Protein AF-A0A7W1N7S0-F1 (afdb_monomer_lite)

Structure (mmCIF, N/CA/C/O backbone):
data_AF-A0A7W1N7S0-F1
#
_entry.id   AF-A0A7W1N7S0-F1
#
loop_
_atom_site.group_PDB
_atom_site.id
_atom_site.type_symbol
_atom_site.label_atom_id
_atom_site.label_alt_id
_atom_site.label_comp_id
_atom_site.label_asym_id
_atom_site.label_entity_id
_atom_site.label_seq_id
_atom_site.pdbx_PDB_ins_code
_atom_site.Cartn_x
_atom_site.Cartn_y
_atom_site.Cartn_z
_atom_site.occupancy
_atom_site.B_iso_or_equiv
_atom_site.auth_seq_id
_atom_site.auth_comp_id
_atom_site.auth_asym_id
_atom_site.auth_atom_id
_atom_site.pdbx_PDB_model_num
ATOM 1 N N . MET A 1 1 ? -10.743 -12.693 31.647 1.00 64.81 1 MET A N 1
ATOM 2 C CA . MET A 1 1 ? -10.072 -11.660 30.821 1.00 64.81 1 MET A CA 1
ATOM 3 C C . MET A 1 1 ? -8.671 -12.086 30.373 1.00 64.81 1 MET A C 1
ATOM 5 O O . MET A 1 1 ? -8.449 -12.186 29.178 1.00 64.81 1 MET A O 1
ATOM 9 N N . LYS A 1 2 ? -7.754 -12.458 31.279 1.00 77.88 2 LYS A N 1
ATOM 10 C CA . LYS A 1 2 ? -6.362 -12.836 30.933 1.00 77.88 2 LYS A CA 1
ATOM 11 C C . LYS A 1 2 ? -6.223 -14.023 29.955 1.00 77.88 2 LYS A C 1
ATOM 13 O O . LYS A 1 2 ? -5.356 -14.010 29.095 1.00 77.88 2 LYS A O 1
ATOM 18 N N . ARG A 1 3 ? -7.134 -15.004 30.030 1.00 83.94 3 ARG A N 1
ATOM 19 C CA . ARG A 1 3 ? -7.193 -16.161 29.108 1.00 83.94 3 ARG A CA 1
ATOM 20 C C . ARG A 1 3 ? -7.551 -15.767 27.668 1.00 83.94 3 ARG A C 1
ATOM 22 O O . ARG A 1 3 ? -7.009 -16.346 26.741 1.00 83.94 3 ARG A O 1
ATOM 29 N N . TRP A 1 4 ? -8.413 -14.764 27.490 1.00 91.38 4 TRP A N 1
ATOM 30 C CA . TRP A 1 4 ? -8.799 -14.267 26.164 1.00 91.38 4 TRP A CA 1
ATOM 31 C C . TRP A 1 4 ? -7.649 -13.532 25.481 1.00 91.38 4 TRP A C 1
ATOM 33 O O . TRP A 1 4 ? -7.419 -13.743 24.299 1.00 91.38 4 TRP A O 1
ATOM 43 N N . LEU A 1 5 ? -6.878 -12.745 26.237 1.00 90.00 5 LEU A N 1
ATOM 44 C CA . LEU A 1 5 ? -5.690 -12.070 25.708 1.00 90.00 5 LEU A CA 1
ATOM 45 C C . LEU A 1 5 ? -4.646 -13.063 25.189 1.00 90.00 5 LEU A C 1
ATOM 47 O O . LEU A 1 5 ? -4.088 -12.837 24.124 1.00 90.00 5 LEU A O 1
ATOM 51 N N . ILE A 1 6 ? -4.433 -14.176 25.900 1.00 92.06 6 ILE A N 1
ATOM 52 C CA . ILE A 1 6 ? -3.510 -15.239 25.472 1.00 92.06 6 ILE A CA 1
ATOM 53 C C . ILE A 1 6 ? -4.011 -15.911 24.189 1.00 92.06 6 ILE A C 1
ATOM 55 O O . ILE A 1 6 ? -3.232 -16.152 23.274 1.00 92.06 6 ILE A O 1
ATOM 59 N N . VAL A 1 7 ? -5.310 -16.201 24.094 1.00 92.62 7 VAL A N 1
ATOM 60 C CA . VAL A 1 7 ? -5.886 -16.821 22.890 1.00 92.62 7 VAL A CA 1
ATOM 61 C C . VAL A 1 7 ? -5.767 -15.885 21.689 1.00 92.62 7 VAL A C 1
ATOM 63 O O . VAL A 1 7 ? -5.284 -16.303 20.643 1.00 92.62 7 VAL A O 1
ATOM 66 N N . VAL A 1 8 ? -6.140 -14.614 21.845 1.00 91.50 8 VAL A N 1
ATOM 67 C CA . VAL A 1 8 ? -6.073 -13.619 20.766 1.00 91.50 8 VAL A CA 1
ATOM 68 C C . VAL A 1 8 ? -4.633 -13.395 20.306 1.00 91.50 8 VAL A C 1
ATOM 70 O O . VAL A 1 8 ? -4.388 -13.376 19.103 1.00 91.50 8 VAL A O 1
ATOM 73 N N . SER A 1 9 ? -3.669 -13.283 21.225 1.00 87.31 9 SER A N 1
ATOM 74 C CA . SER A 1 9 ? -2.261 -13.105 20.851 1.00 87.31 9 SER A CA 1
ATOM 75 C C . SER A 1 9 ? -1.681 -14.337 20.160 1.00 87.31 9 SER A C 1
ATOM 77 O O . SER A 1 9 ? -0.968 -14.200 19.171 1.00 87.31 9 SER A O 1
ATOM 79 N N . THR A 1 10 ? -2.025 -15.540 20.623 1.00 88.19 10 THR A N 1
ATOM 80 C CA . THR A 1 10 ? -1.558 -16.788 20.002 1.00 88.19 10 THR A CA 1
ATOM 81 C C . THR A 1 10 ? -2.145 -16.953 18.602 1.00 88.19 10 THR A C 1
ATOM 83 O O . THR A 1 10 ? -1.421 -17.287 17.671 1.00 88.19 10 THR A O 1
ATOM 86 N N . VAL A 1 11 ? -3.436 -16.654 18.424 1.00 86.81 11 VAL A N 1
ATOM 87 C CA . VAL A 1 11 ? -4.074 -16.650 17.100 1.00 86.81 11 VAL A CA 1
ATOM 88 C C . VAL A 1 11 ? -3.417 -15.610 16.194 1.00 86.81 11 VAL A C 1
ATOM 90 O O . VAL A 1 11 ? -3.054 -15.943 15.073 1.00 86.81 11 VAL A O 1
ATOM 93 N N . ALA A 1 12 ? -3.177 -14.389 16.679 1.00 85.88 12 ALA A N 1
ATOM 94 C CA . ALA A 1 12 ? -2.514 -13.343 15.902 1.00 85.88 12 ALA A CA 1
ATOM 95 C C . ALA A 1 12 ? -1.098 -13.742 15.442 1.00 85.88 12 ALA A C 1
ATOM 97 O O . ALA A 1 12 ? -0.721 -13.461 14.307 1.00 85.88 12 ALA A O 1
ATOM 98 N N . LEU A 1 13 ? -0.340 -14.447 16.288 1.00 83.62 13 LEU A N 1
ATOM 99 C CA . LEU A 1 13 ? 1.003 -14.945 15.971 1.00 83.62 13 LEU A CA 1
ATOM 100 C C . LEU A 1 13 ? 1.012 -16.136 15.000 1.00 83.62 13 LEU A C 1
ATOM 102 O O . LEU A 1 13 ? 2.047 -16.404 14.398 1.00 83.62 13 LEU A O 1
ATOM 106 N N . LEU A 1 14 ? -0.114 -16.835 14.826 1.00 80.94 14 LEU A N 1
ATOM 107 C CA . LEU A 1 14 ? -0.263 -17.940 13.868 1.00 80.94 14 LEU A CA 1
ATOM 108 C C . LEU A 1 14 ? -0.705 -17.475 12.469 1.00 80.94 14 LEU A C 1
ATOM 110 O O . LEU A 1 14 ? -0.536 -18.206 11.496 1.00 80.94 14 LEU A O 1
ATOM 114 N N . LEU A 1 15 ? -1.210 -16.245 12.335 1.00 74.31 15 LEU A N 1
ATOM 115 C CA . LEU A 1 15 ? -1.623 -15.664 11.052 1.00 74.31 15 LEU A CA 1
ATOM 116 C C . LEU A 1 15 ? -0.498 -15.270 10.060 1.00 74.31 15 LEU A C 1
ATOM 118 O O . LEU A 1 15 ? -0.815 -15.168 8.870 1.00 74.31 15 LEU A O 1
ATOM 122 N N . PRO A 1 16 ? 0.789 -15.050 10.424 1.00 71.44 16 PRO A N 1
ATOM 123 C CA . PRO A 1 16 ? 1.771 -14.523 9.480 1.00 71.44 16 PRO A CA 1
ATOM 124 C C . PRO A 1 16 ? 2.305 -15.573 8.497 1.00 71.44 16 PRO A C 1
ATOM 126 O O . PRO A 1 16 ? 3.201 -15.255 7.723 1.00 71.44 16 PRO A O 1
ATOM 129 N N . ALA A 1 17 ? 1.740 -16.785 8.436 1.00 66.81 17 ALA A N 1
ATOM 130 C CA . ALA A 1 17 ? 2.057 -17.749 7.376 1.00 66.81 17 ALA A CA 1
ATOM 131 C C . ALA A 1 17 ? 1.913 -17.132 5.966 1.00 66.81 17 ALA A C 1
ATOM 133 O O . ALA A 1 17 ? 2.726 -17.397 5.085 1.00 66.81 17 ALA A O 1
ATOM 134 N N . ASN A 1 18 ? 0.955 -16.214 5.784 1.00 65.69 18 ASN A N 1
ATOM 135 C CA . ASN A 1 18 ? 0.767 -15.471 4.534 1.00 65.69 18 ASN A CA 1
ATOM 136 C C . ASN A 1 18 ? 1.887 -14.456 4.238 1.00 65.69 18 ASN A C 1
ATOM 138 O O . ASN A 1 18 ? 2.120 -14.129 3.078 1.00 65.69 18 ASN A O 1
ATOM 142 N N . ALA A 1 19 ? 2.591 -13.951 5.259 1.00 64.94 19 ALA A N 1
ATOM 143 C CA . ALA A 1 19 ? 3.699 -13.013 5.071 1.00 64.94 19 ALA A CA 1
ATOM 144 C C . ALA A 1 19 ? 4.934 -13.698 4.462 1.00 64.94 19 ALA A C 1
ATOM 146 O O . ALA A 1 19 ? 5.686 -13.060 3.729 1.00 64.94 19 ALA A O 1
ATOM 147 N N . PHE A 1 20 ? 5.106 -15.000 4.712 1.00 65.88 20 PHE A N 1
ATOM 148 C CA . PHE A 1 20 ? 6.202 -15.805 4.164 1.00 65.88 20 PHE A CA 1
ATOM 149 C C . PHE A 1 20 ? 5.913 -16.379 2.766 1.00 65.88 20 PHE A C 1
ATOM 151 O O . PHE A 1 20 ? 6.819 -16.895 2.123 1.00 65.88 20 PHE A O 1
ATOM 158 N N . ALA A 1 21 ? 4.680 -16.268 2.259 1.00 69.88 21 ALA A N 1
ATOM 159 C CA . ALA A 1 21 ? 4.263 -16.839 0.973 1.00 69.88 21 ALA A CA 1
ATOM 160 C C . ALA A 1 21 ? 4.490 -15.911 -0.242 1.00 69.88 21 ALA A C 1
ATOM 162 O O . ALA A 1 21 ? 3.960 -16.166 -1.320 1.00 69.88 21 ALA A O 1
ATOM 163 N N . ARG A 1 22 ? 5.243 -14.812 -0.085 1.00 67.81 22 ARG A N 1
ATOM 164 C CA . ARG A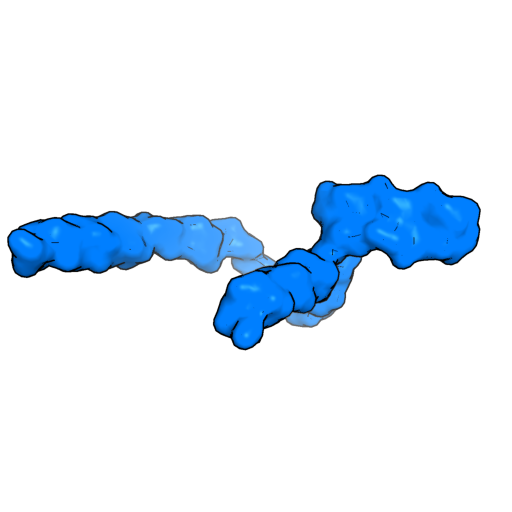 1 22 ? 5.335 -13.722 -1.077 1.00 67.81 22 ARG A CA 1
ATOM 165 C C . ARG A 1 22 ? 6.178 -14.040 -2.330 1.00 67.81 22 ARG A C 1
ATOM 167 O O . ARG A 1 22 ? 6.234 -13.206 -3.227 1.00 67.81 22 ARG A O 1
ATOM 174 N N . GLY A 1 23 ? 6.769 -15.233 -2.433 1.00 75.62 23 GLY A N 1
ATOM 175 C CA . GLY A 1 23 ? 7.703 -15.575 -3.514 1.00 75.62 23 GLY A CA 1
ATOM 176 C C . GLY A 1 23 ? 9.023 -14.802 -3.405 1.00 75.62 23 GLY A C 1
ATOM 177 O O . GLY A 1 23 ? 9.315 -14.224 -2.355 1.00 75.62 23 GLY A O 1
ATOM 178 N N . ASP A 1 24 ? 9.823 -14.801 -4.473 1.00 82.69 24 ASP A N 1
ATOM 179 C CA . ASP A 1 24 ? 11.079 -14.047 -4.521 1.00 82.69 24 ASP A CA 1
ATOM 180 C C . ASP A 1 24 ? 10.819 -12.534 -4.511 1.00 82.69 24 ASP A C 1
ATOM 182 O O . ASP A 1 24 ? 9.929 -12.020 -5.192 1.00 82.69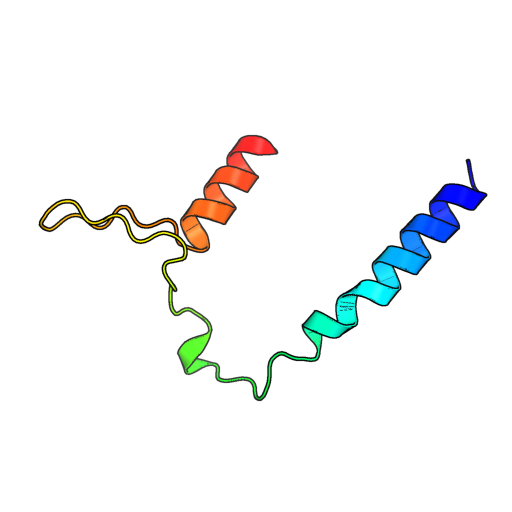 24 ASP A O 1
ATOM 186 N N . PHE A 1 25 ? 11.601 -11.809 -3.713 1.00 80.81 25 PHE A N 1
ATOM 187 C CA . PHE A 1 25 ? 11.502 -10.357 -3.614 1.00 80.81 25 PHE A CA 1
ATOM 188 C C . PHE A 1 25 ? 12.059 -9.692 -4.881 1.00 80.81 25 PHE A C 1
ATOM 190 O O . PHE A 1 25 ? 13.263 -9.745 -5.132 1.00 80.81 25 PHE A O 1
ATOM 197 N N . ASP A 1 26 ? 11.187 -9.031 -5.645 1.00 86.25 26 ASP A N 1
ATOM 198 C CA . ASP A 1 26 ? 11.561 -8.193 -6.787 1.00 86.25 26 ASP A CA 1
ATOM 199 C C . ASP A 1 26 ? 11.396 -6.700 -6.431 1.00 86.25 26 ASP A C 1
ATOM 201 O O . ASP A 1 26 ? 10.263 -6.201 -6.370 1.00 86.25 26 ASP A O 1
ATOM 205 N N . PRO A 1 27 ? 12.498 -5.955 -6.214 1.00 83.75 27 PRO A N 1
ATOM 206 C CA . PRO A 1 27 ? 12.437 -4.540 -5.850 1.00 83.75 27 PRO A CA 1
ATOM 207 C C . PRO A 1 27 ? 11.858 -3.662 -6.966 1.00 83.75 27 PRO A C 1
ATOM 209 O O . PRO A 1 27 ? 11.393 -2.555 -6.701 1.00 83.75 27 PRO A O 1
ATOM 212 N N . THR A 1 28 ? 11.855 -4.129 -8.219 1.00 88.50 28 THR A N 1
ATOM 213 C CA . THR A 1 28 ? 11.329 -3.352 -9.351 1.00 88.50 28 THR A CA 1
ATOM 214 C C . THR A 1 28 ? 9.803 -3.272 -9.342 1.00 88.50 28 THR A C 1
ATOM 216 O O . THR A 1 28 ? 9.227 -2.335 -9.889 1.00 88.50 28 THR A O 1
ATOM 219 N N . LYS A 1 29 ? 9.144 -4.227 -8.676 1.00 85.50 29 LY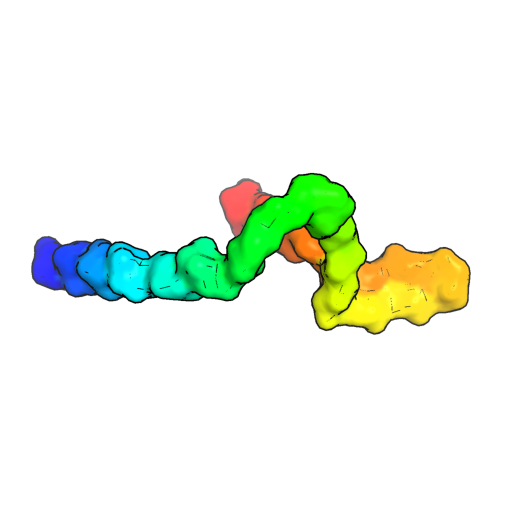S A N 1
ATOM 220 C CA . LYS A 1 29 ? 7.684 -4.373 -8.625 1.00 85.50 29 LYS A CA 1
ATOM 221 C C . LYS A 1 29 ? 7.054 -3.863 -7.335 1.00 85.50 29 LYS A C 1
ATOM 223 O O . LYS A 1 29 ? 5.831 -3.791 -7.231 1.00 85.50 29 LYS A O 1
ATOM 228 N N . GLU A 1 30 ? 7.864 -3.491 -6.349 1.00 78.75 30 GLU A N 1
ATOM 229 C CA . GLU A 1 30 ? 7.395 -3.164 -5.000 1.00 78.75 30 GLU A CA 1
ATOM 230 C C . GLU A 1 30 ? 6.413 -1.980 -4.964 1.00 78.75 30 GLU A C 1
ATOM 232 O O . GLU A 1 30 ? 5.441 -1.992 -4.200 1.00 78.75 30 GLU A O 1
ATOM 237 N N . PHE A 1 31 ? 6.639 -0.985 -5.823 1.00 82.81 31 PHE A N 1
ATOM 238 C CA . PHE A 1 31 ? 5.868 0.259 -5.855 1.00 82.81 31 PHE A CA 1
ATOM 239 C C . PHE A 1 31 ? 4.805 0.302 -6.956 1.00 82.81 31 PHE A C 1
ATOM 241 O O . PHE A 1 31 ? 4.127 1.319 -7.107 1.00 82.81 31 PHE A O 1
ATOM 248 N N . GLU A 1 32 ? 4.620 -0.782 -7.713 1.00 88.00 32 GLU A N 1
ATOM 249 C CA . GLU A 1 32 ? 3.578 -0.827 -8.735 1.00 88.00 32 GLU A CA 1
ATOM 250 C C . GLU A 1 32 ? 2.188 -0.774 -8.085 1.00 88.00 32 GLU A C 1
ATOM 252 O O . GLU A 1 32 ? 1.782 -1.644 -7.300 1.00 88.00 32 GLU A O 1
ATOM 257 N N . GLN A 1 33 ? 1.430 0.269 -8.425 1.00 85.00 33 GLN A N 1
ATOM 258 C CA . GLN A 1 33 ? 0.052 0.423 -7.982 1.00 85.00 33 GLN A CA 1
ATOM 259 C C . GLN A 1 33 ? -0.857 -0.502 -8.780 1.00 85.00 33 GLN A C 1
ATOM 261 O O . GLN A 1 33 ? -1.252 -0.212 -9.903 1.00 85.00 33 GLN A O 1
ATOM 266 N N . HIS A 1 34 ? -1.218 -1.611 -8.151 1.00 88.00 34 HIS A N 1
ATOM 267 C CA . HIS A 1 34 ? -2.243 -2.499 -8.667 1.00 88.00 34 HIS A CA 1
ATOM 268 C C . HIS A 1 34 ? -3.619 -1.939 -8.312 1.00 88.00 34 HIS A C 1
ATOM 270 O O . HIS A 1 34 ? -3.885 -1.578 -7.158 1.00 88.00 34 HIS A O 1
ATOM 276 N N . GLU A 1 35 ? -4.488 -1.868 -9.312 1.00 93.38 35 GLU A N 1
ATOM 277 C CA . GLU A 1 35 ? -5.876 -1.463 -9.140 1.00 93.38 35 GLU A CA 1
ATOM 278 C C . GLU A 1 35 ? -6.673 -2.626 -8.550 1.00 93.38 35 GLU A C 1
A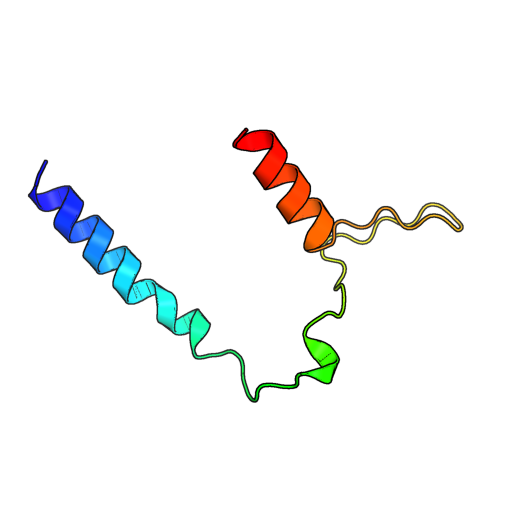TOM 280 O O . GLU A 1 35 ? -6.686 -3.726 -9.100 1.00 93.38 35 GLU A O 1
ATOM 285 N N . TRP A 1 36 ? -7.319 -2.403 -7.406 1.00 93.06 36 TRP A N 1
ATOM 286 C CA . TRP A 1 36 ? -8.186 -3.410 -6.789 1.00 93.06 36 TRP A CA 1
ATOM 287 C C . TRP A 1 36 ? -9.610 -3.308 -7.319 1.00 93.06 36 TRP A C 1
ATOM 289 O O . TRP A 1 36 ? -10.249 -4.322 -7.584 1.00 93.06 36 TRP A O 1
ATOM 299 N N . ILE A 1 37 ? -10.096 -2.075 -7.481 1.00 94.38 37 ILE A N 1
ATOM 300 C CA . ILE A 1 37 ? -11.380 -1.773 -8.112 1.00 94.38 37 ILE A CA 1
ATOM 301 C C . ILE A 1 37 ? -11.100 -0.787 -9.248 1.00 94.38 37 ILE A C 1
ATOM 303 O O . ILE A 1 37 ? -10.797 0.371 -8.946 1.00 94.38 37 ILE A O 1
ATOM 307 N N . PRO A 1 38 ? -11.168 -1.220 -10.520 1.00 93.94 38 PRO A N 1
ATOM 308 C CA . PRO A 1 38 ? -10.893 -0.351 -11.654 1.00 93.94 38 PRO A CA 1
ATOM 309 C C . PRO A 1 38 ? -12.079 0.587 -11.912 1.00 93.94 38 PRO A C 1
ATOM 311 O O . PRO A 1 38 ? -13.184 0.134 -12.216 1.00 93.94 38 PRO A O 1
ATOM 314 N N . ILE A 1 39 ? -11.865 1.898 -11.775 1.00 95.50 39 ILE A N 1
ATOM 315 C CA . ILE A 1 39 ? -12.880 2.932 -12.015 1.00 95.50 39 ILE A CA 1
ATOM 316 C C . ILE A 1 39 ? -12.299 3.940 -13.001 1.00 95.50 39 ILE A C 1
ATOM 318 O O . ILE A 1 39 ? -11.564 4.853 -12.627 1.00 95.50 39 ILE A O 1
ATOM 322 N N . HIS A 1 40 ? -12.656 3.790 -14.272 1.00 94.94 40 HIS A N 1
ATOM 323 C CA . HIS A 1 40 ? -12.202 4.683 -15.334 1.00 94.94 40 HIS A CA 1
ATOM 324 C C . HIS A 1 40 ? -13.368 5.514 -15.868 1.00 94.94 40 HIS A C 1
ATOM 326 O O . HIS A 1 40 ? -14.387 4.971 -16.295 1.00 94.94 40 HIS A O 1
ATOM 332 N N . LEU A 1 41 ? -13.207 6.838 -15.862 1.00 94.88 41 LEU A N 1
ATOM 333 C CA . LEU A 1 41 ? -14.161 7.795 -16.421 1.00 94.88 41 LEU A CA 1
ATOM 334 C C . LEU A 1 41 ? -13.483 8.566 -17.557 1.00 94.88 41 LEU A C 1
ATOM 336 O O . LEU A 1 41 ? -12.887 9.623 -17.349 1.00 94.88 41 LEU A O 1
ATOM 340 N N . GLY A 1 42 ? -13.547 8.014 -18.770 1.00 92.94 42 GLY A N 1
ATOM 341 C CA . GLY A 1 42 ? -12.829 8.561 -19.923 1.00 92.94 42 GLY A CA 1
ATOM 342 C C . GLY A 1 42 ? -11.314 8.596 -19.658 1.00 92.94 42 GLY A C 1
ATOM 343 O O . GLY A 1 42 ? -10.739 7.535 -19.424 1.00 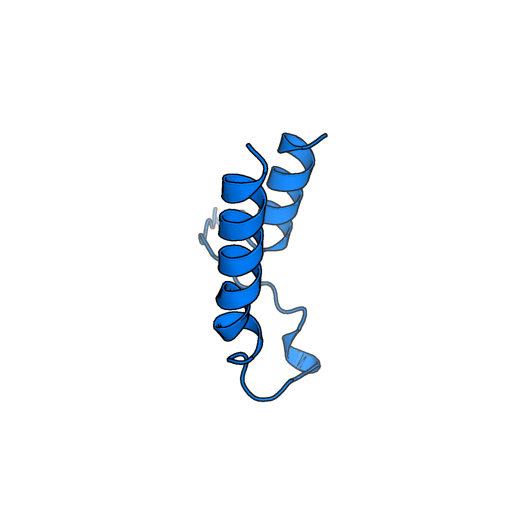92.94 42 GLY A O 1
ATOM 344 N N . PRO A 1 43 ? -10.656 9.774 -19.669 1.00 94.44 43 PRO A N 1
ATOM 345 C CA . PRO A 1 43 ? -9.226 9.892 -19.370 1.00 94.44 43 PRO A CA 1
ATOM 346 C C . PRO A 1 43 ? -8.898 9.872 -17.866 1.00 94.44 43 PRO A C 1
ATOM 348 O O . PRO A 1 43 ? -7.723 9.888 -17.503 1.00 94.44 43 PRO A O 1
ATOM 351 N N . LEU A 1 44 ? -9.901 9.889 -16.981 1.00 94.38 44 LEU A N 1
ATOM 352 C CA . LEU A 1 44 ? -9.691 9.912 -15.535 1.00 94.38 44 LEU A CA 1
ATOM 353 C C . LEU A 1 44 ? -9.616 8.495 -14.968 1.00 94.38 44 LEU A C 1
ATOM 355 O O . LEU A 1 44 ? -10.505 7.673 -15.198 1.00 94.38 44 LEU A O 1
ATOM 359 N N . ASN A 1 45 ? -8.582 8.247 -14.165 1.00 93.25 45 ASN A N 1
ATOM 360 C CA . ASN A 1 45 ? -8.429 7.031 -13.379 1.00 93.25 45 ASN A CA 1
ATOM 361 C C . ASN A 1 45 ? -8.772 7.329 -11.910 1.00 93.25 45 ASN A C 1
ATOM 363 O O . ASN A 1 45 ? -8.071 8.087 -11.243 1.00 93.25 45 ASN A O 1
ATOM 367 N N . LEU A 1 46 ? -9.878 6.756 -11.438 1.00 94.12 46 LEU A N 1
ATOM 368 C CA . LEU A 1 46 ? -10.387 6.858 -10.068 1.00 94.12 46 LEU A CA 1
ATOM 369 C C . LEU A 1 46 ? -10.338 5.500 -9.355 1.00 94.12 46 LEU A C 1
ATOM 371 O O . LEU A 1 46 ? -11.080 5.269 -8.399 1.00 94.12 46 LEU A O 1
ATOM 375 N N . SER A 1 47 ? -9.509 4.580 -9.845 1.00 95.69 47 SER A N 1
ATOM 376 C CA . SER A 1 47 ? -9.427 3.225 -9.326 1.00 95.69 47 SER A CA 1
ATOM 377 C C . SER A 1 47 ? -9.010 3.204 -7.858 1.00 95.69 47 SER A C 1
ATOM 379 O O . SER A 1 47 ? -8.156 3.971 -7.401 1.00 95.69 47 SER A O 1
ATOM 381 N N . ILE A 1 48 ? -9.584 2.270 -7.102 1.00 96.00 48 ILE A N 1
ATOM 382 C CA . ILE A 1 48 ? -9.179 2.037 -5.717 1.00 96.00 48 ILE A CA 1
ATOM 383 C C . ILE A 1 48 ? -7.872 1.249 -5.741 1.00 96.00 48 ILE A C 1
ATOM 385 O O . ILE A 1 48 ? -7.861 0.036 -5.954 1.00 96.00 48 ILE A O 1
ATOM 389 N N . THR A 1 49 ? -6.761 1.954 -5.550 1.00 95.44 49 THR A N 1
ATOM 390 C CA . THR A 1 49 ? -5.427 1.363 -5.396 1.00 95.44 49 THR A CA 1
ATOM 391 C C . THR A 1 49 ? -5.080 1.192 -3.920 1.00 95.44 49 THR A C 1
ATOM 393 O O . THR A 1 49 ? -5.742 1.738 -3.031 1.00 95.44 49 THR A O 1
ATOM 396 N N . LYS A 1 50 ? -3.966 0.503 -3.645 1.00 91.94 50 LYS A N 1
ATOM 397 C CA . LYS A 1 50 ? -3.404 0.408 -2.288 1.00 91.94 50 LYS A CA 1
ATOM 398 C C . LYS A 1 50 ? -3.263 1.780 -1.604 1.00 91.94 50 LYS A C 1
ATOM 400 O O . LYS A 1 50 ? -3.507 1.882 -0.406 1.00 91.94 50 LYS A O 1
ATOM 405 N N . ALA A 1 51 ? -2.897 2.831 -2.342 1.00 92.81 51 ALA A N 1
ATOM 406 C CA . ALA A 1 51 ? -2.738 4.164 -1.758 1.00 92.81 51 ALA A CA 1
ATOM 407 C C . ALA A 1 51 ? -4.078 4.763 -1.308 1.00 92.81 51 ALA A C 1
ATOM 409 O O . ALA A 1 51 ? -4.164 5.283 -0.200 1.00 92.81 51 ALA A O 1
ATOM 410 N N . VAL A 1 52 ? -5.127 4.645 -2.131 1.00 94.81 52 VAL A N 1
ATOM 411 C CA . VAL A 1 52 ? -6.472 5.137 -1.786 1.00 94.81 52 VAL A CA 1
ATOM 412 C C . VAL A 1 52 ? -7.017 4.388 -0.572 1.00 94.81 52 VAL A C 1
ATOM 414 O O . VAL A 1 52 ? -7.541 5.005 0.350 1.00 94.81 52 VAL A O 1
ATOM 417 N N . ALA A 1 53 ? -6.819 3.069 -0.515 1.00 93.81 53 ALA A N 1
ATOM 418 C CA . ALA A 1 53 ? -7.231 2.271 0.634 1.00 93.81 53 ALA A CA 1
ATOM 419 C C . ALA A 1 53 ? -6.530 2.703 1.934 1.00 93.81 53 ALA A C 1
ATOM 421 O O . ALA A 1 53 ? -7.180 2.844 2.969 1.00 93.81 53 ALA A O 1
ATOM 422 N N . TYR A 1 54 ? -5.218 2.955 1.892 1.00 92.88 54 TYR A N 1
ATOM 423 C CA . TYR A 1 54 ? -4.478 3.449 3.056 1.00 92.88 54 TYR A CA 1
ATOM 424 C C . TYR A 1 54 ? -4.887 4.863 3.461 1.00 92.88 54 TYR A C 1
ATOM 426 O O . TYR A 1 54 ? -4.967 5.142 4.655 1.00 92.88 54 TYR A O 1
ATOM 434 N N . LEU A 1 55 ? -5.212 5.726 2.497 1.00 95.12 55 LEU A N 1
ATOM 435 C CA . LEU A 1 55 ? -5.772 7.044 2.778 1.00 95.12 55 LEU A CA 1
ATOM 436 C C . LEU A 1 55 ? -7.102 6.922 3.537 1.00 95.12 55 LEU A C 1
ATOM 438 O O . LEU A 1 55 ? -7.253 7.528 4.591 1.00 95.12 55 LEU A O 1
ATOM 442 N N . MET A 1 56 ? -8.030 6.090 3.051 1.00 96.31 56 MET A N 1
ATOM 443 C CA . MET A 1 56 ? -9.327 5.865 3.701 1.00 96.31 56 MET A CA 1
ATOM 444 C C . MET A 1 56 ? -9.176 5.299 5.116 1.00 96.31 56 MET A C 1
ATOM 446 O O . MET A 1 56 ? -9.861 5.749 6.030 1.00 96.31 56 MET A O 1
ATOM 450 N N . LEU A 1 57 ? -8.269 4.335 5.310 1.00 96.25 57 LEU A N 1
ATOM 451 C CA . LEU A 1 57 ? -7.961 3.796 6.637 1.00 96.25 57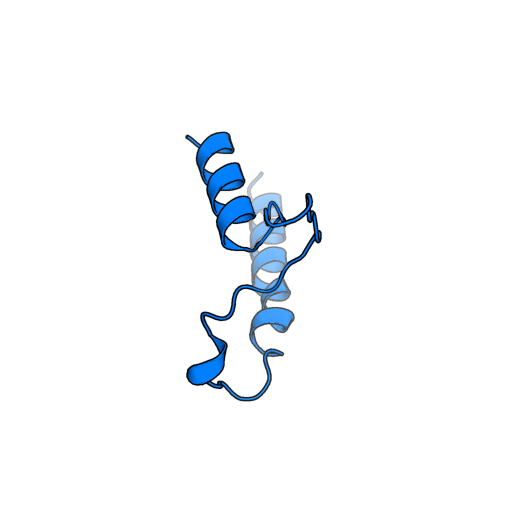 LEU A CA 1
ATOM 452 C C . LEU A 1 57 ? -7.394 4.874 7.565 1.00 96.25 57 LEU A C 1
ATOM 454 O O . LEU A 1 57 ? -7.815 4.960 8.715 1.00 96.25 57 LEU A O 1
ATOM 458 N N . GLY A 1 58 ? -6.483 5.715 7.069 1.00 96.44 58 GLY A N 1
ATOM 459 C CA . GLY A 1 58 ? -5.953 6.851 7.822 1.00 96.44 58 GLY A CA 1
ATOM 460 C C . GLY A 1 58 ? -7.050 7.830 8.240 1.00 96.44 58 GLY A C 1
ATOM 461 O O . GLY A 1 58 ? -7.099 8.218 9.403 1.00 96.44 58 GLY A O 1
ATOM 462 N N . SER A 1 59 ? -7.967 8.162 7.327 1.00 96.31 59 SER A N 1
ATOM 463 C CA . SER A 1 59 ? -9.123 9.025 7.606 1.00 96.31 59 SER A CA 1
ATOM 464 C C . SER A 1 59 ? -10.136 8.410 8.571 1.00 96.31 59 SER A C 1
ATOM 466 O O . SER A 1 59 ? -10.834 9.142 9.255 1.00 96.31 59 SER A O 1
ATOM 468 N N . LEU A 1 60 ? -10.256 7.081 8.617 1.00 96.62 60 LEU A N 1
ATOM 469 C CA . LEU A 1 60 ? -11.151 6.401 9.556 1.00 96.62 60 LEU A CA 1
ATOM 470 C C . LEU A 1 60 ? -10.581 6.371 10.982 1.00 96.62 60 LEU A C 1
ATOM 472 O O . LEU A 1 60 ? -11.340 6.331 11.947 1.00 96.62 60 LEU A O 1
ATOM 476 N N . LEU A 1 61 ? -9.253 6.323 11.107 1.00 95.38 61 LEU A N 1
ATOM 477 C CA . LEU A 1 61 ? -8.544 6.125 12.373 1.00 95.38 61 LEU A CA 1
ATOM 478 C C . LEU A 1 61 ? -7.998 7.420 12.999 1.00 95.38 61 LEU A C 1
ATOM 480 O O . LEU A 1 61 ? -7.419 7.345 14.084 1.00 95.38 61 LEU A O 1
ATOM 484 N N . THR A 1 62 ? -8.161 8.568 12.335 1.00 82.00 62 THR A N 1
ATOM 485 C CA . THR A 1 62 ? -7.726 9.900 12.799 1.00 82.00 62 THR A CA 1
ATOM 486 C C . THR A 1 62 ? -8.933 10.798 13.001 1.00 82.00 62 THR A C 1
ATOM 488 O O . THR A 1 62 ? -9.013 11.433 14.076 1.00 82.00 62 THR A O 1
#

Foldseek 3Di:
DVVVVVVVVVVVVVPCPVVVVPPDDDPVCPPDWDFPAFDDDPPDTPGDTPVNVVVVVVVVVD

Radius of gyration: 17.78 Å; chains: 1; bounding box: 27×28×51 Å

pLDDT: mean 86.88, std 9.45, range [64.81, 96.62]

Sequence (62 aa):
MKRWLIVVSTVALLLPANAFARGDFDPTKEFEQHEWIPIHLGPLNLSITKAVAYLMLGSLLT

Secondary structure (DSSP, 8-state):
-HHHHHHHHHHHHHGGGGGTTS-S--TTTTT---EEE--EETTEE--EEHHHHHHHHHHHH-